Protein AF-A0A6I1ZQB8-F1 (afdb_monomer)

Structure (mmCIF, N/CA/C/O backbone):
data_AF-A0A6I1ZQB8-F1
#
_entry.id   AF-A0A6I1ZQB8-F1
#
loop_
_atom_site.group_PDB
_atom_site.id
_atom_site.type_symbol
_atom_site.label_atom_id
_atom_site.label_alt_id
_atom_site.label_comp_id
_atom_site.label_asym_id
_atom_site.label_entity_id
_atom_site.label_seq_id
_atom_site.pdbx_PDB_ins_code
_atom_site.Cartn_x
_atom_site.Cartn_y
_atom_site.Cartn_z
_atom_site.occupancy
_atom_site.B_iso_or_equiv
_atom_site.auth_seq_id
_atom_site.auth_comp_id
_atom_site.auth_asym_id
_atom_site.auth_atom_id
_atom_site.pdbx_PDB_model_num
ATOM 1 N N . MET A 1 1 ? -23.783 12.555 4.089 1.00 50.03 1 MET A N 1
ATOM 2 C CA . MET A 1 1 ? -23.706 11.106 3.809 1.00 50.03 1 MET A CA 1
ATOM 3 C C . MET A 1 1 ? -23.003 10.448 4.980 1.00 50.03 1 MET A C 1
ATOM 5 O O . MET A 1 1 ? -21.869 10.821 5.247 1.00 50.03 1 MET A O 1
ATOM 9 N N . MET A 1 2 ? -23.661 9.538 5.702 1.00 48.59 2 MET A N 1
ATOM 10 C CA . MET A 1 2 ? -22.934 8.595 6.562 1.00 48.59 2 MET A CA 1
ATOM 11 C C . MET A 1 2 ? -22.179 7.643 5.632 1.00 48.59 2 MET A C 1
ATOM 13 O O . MET A 1 2 ? -22.779 7.113 4.697 1.00 48.59 2 MET A O 1
ATOM 17 N N . SER A 1 3 ? -20.867 7.490 5.819 1.00 64.81 3 SER A N 1
ATOM 18 C CA . SER A 1 3 ? -20.113 6.469 5.092 1.00 64.81 3 SER A CA 1
ATOM 19 C C . SER A 1 3 ? -20.641 5.093 5.508 1.00 64.81 3 SER A C 1
ATOM 21 O O . SER A 1 3 ? -20.951 4.891 6.682 1.00 64.81 3 SER A O 1
ATOM 23 N N . ALA A 1 4 ? -20.755 4.150 4.566 1.00 63.19 4 ALA A N 1
ATOM 24 C CA . ALA A 1 4 ? -21.190 2.777 4.861 1.00 63.19 4 ALA A CA 1
ATOM 25 C C . ALA A 1 4 ? -20.369 2.144 6.007 1.00 63.19 4 ALA A C 1
ATOM 27 O O . ALA A 1 4 ? -20.911 1.449 6.856 1.00 63.19 4 ALA A O 1
ATOM 28 N N . ILE A 1 5 ? -19.091 2.530 6.101 1.00 62.12 5 ILE A N 1
ATOM 29 C CA . ILE A 1 5 ? -18.156 2.200 7.184 1.00 62.12 5 ILE A CA 1
ATOM 30 C C . ILE A 1 5 ? -18.746 2.513 8.573 1.00 62.12 5 ILE A C 1
ATOM 32 O O . ILE A 1 5 ? -18.720 1.668 9.462 1.00 62.12 5 ILE A O 1
ATOM 36 N N . GLY A 1 6 ? -19.332 3.702 8.757 1.00 60.91 6 GLY A N 1
ATOM 37 C CA . GLY A 1 6 ? -19.892 4.118 10.046 1.00 60.91 6 GLY A CA 1
ATOM 38 C C . GLY A 1 6 ? -21.186 3.395 10.435 1.00 60.91 6 GLY A C 1
ATOM 39 O O . GLY A 1 6 ? -21.481 3.289 11.621 1.00 60.91 6 GLY A O 1
ATOM 40 N N . ALA A 1 7 ? -21.954 2.889 9.464 1.00 72.25 7 ALA A N 1
ATOM 41 C CA . ALA A 1 7 ? -23.200 2.163 9.723 1.00 72.25 7 ALA A CA 1
ATOM 42 C C . ALA A 1 7 ? -22.957 0.708 10.162 1.00 72.25 7 ALA A C 1
ATOM 44 O O . ALA A 1 7 ? -23.758 0.151 10.907 1.00 72.25 7 ALA A O 1
ATOM 45 N N . GLU A 1 8 ? -21.841 0.116 9.735 1.00 77.38 8 GLU A N 1
ATOM 46 C CA . GLU A 1 8 ? -21.480 -1.278 10.020 1.00 77.38 8 GLU A CA 1
ATOM 47 C C . GLU A 1 8 ? -20.521 -1.427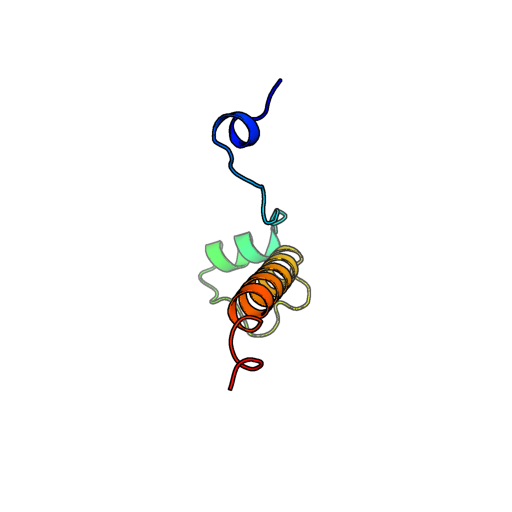 11.215 1.00 77.38 8 GLU A C 1
ATOM 49 O O . GLU A 1 8 ? -20.062 -2.527 11.514 1.00 77.38 8 GLU A O 1
ATOM 54 N N . GLY A 1 9 ? -20.203 -0.331 11.917 1.00 82.44 9 GLY A N 1
ATOM 55 C CA . GLY A 1 9 ? -19.235 -0.347 13.021 1.00 82.44 9 GLY A CA 1
ATOM 56 C C . GLY A 1 9 ? -17.800 -0.631 12.565 1.00 82.44 9 GLY A C 1
ATOM 57 O O . GLY A 1 9 ? -16.962 -1.034 13.371 1.00 82.44 9 GLY A O 1
ATOM 58 N N . LEU A 1 10 ? -17.515 -0.429 11.279 1.00 82.00 10 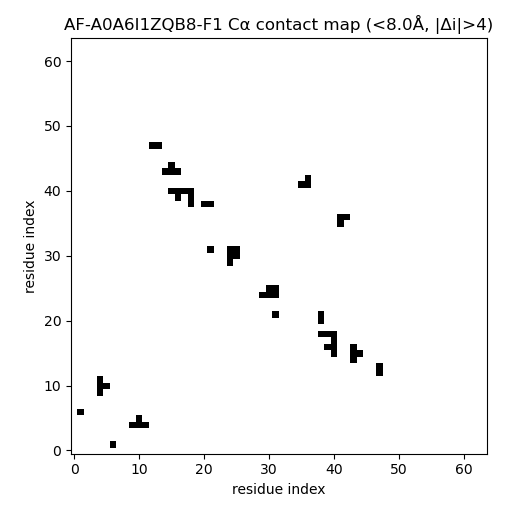LEU A N 1
ATOM 59 C CA . LEU A 1 10 ? -16.189 -0.605 10.709 1.00 82.00 10 LEU A CA 1
ATOM 60 C C . LEU A 1 10 ? -15.365 0.667 10.920 1.00 82.00 10 LEU A C 1
ATOM 62 O O . LEU A 1 10 ? -15.889 1.781 10.953 1.00 82.00 10 LEU A O 1
ATOM 66 N N . SER A 1 11 ? -14.051 0.506 11.041 1.00 81.06 11 SER A N 1
ATOM 67 C CA . SER A 1 11 ? -13.106 1.617 11.078 1.00 81.06 11 SER A CA 1
ATOM 68 C C . SER A 1 11 ? -12.145 1.521 9.901 1.00 81.06 11 SER A C 1
ATOM 70 O O . SER A 1 11 ? -11.694 0.444 9.512 1.00 81.06 11 SER A O 1
ATOM 72 N N . LEU A 1 12 ? -11.843 2.673 9.303 1.00 83.88 12 LEU A N 1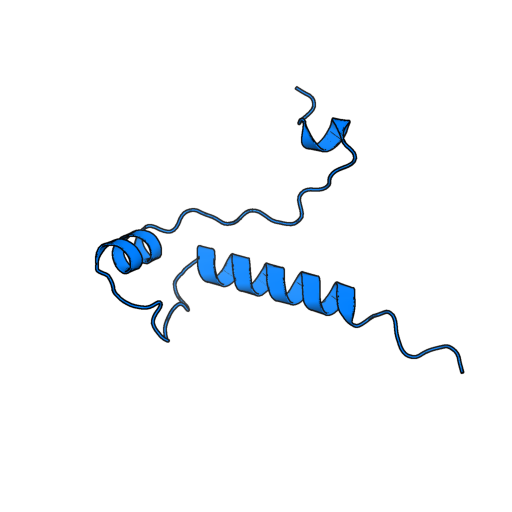
ATOM 73 C CA . LEU A 1 12 ? -10.808 2.756 8.284 1.00 83.88 12 LEU A CA 1
ATOM 74 C C . LEU A 1 12 ? -9.439 2.656 8.964 1.00 83.88 12 LEU A C 1
ATOM 76 O O . LEU A 1 12 ? -9.110 3.492 9.804 1.00 83.88 12 LEU A O 1
ATOM 80 N N . VAL A 1 13 ? -8.645 1.655 8.583 1.00 83.50 13 VAL A N 1
ATOM 81 C CA . VAL A 1 13 ? -7.309 1.427 9.156 1.00 83.50 13 VAL A CA 1
ATOM 82 C C . VAL A 1 13 ? -6.248 2.277 8.451 1.00 83.50 13 VAL A C 1
ATOM 84 O O . VAL A 1 13 ? 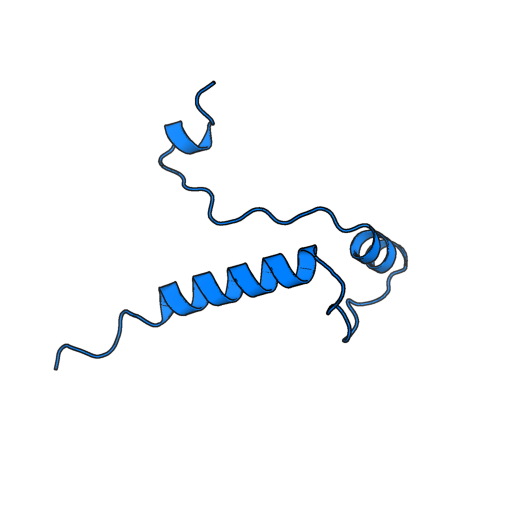-5.455 2.957 9.102 1.00 83.50 13 VAL A O 1
ATOM 87 N N . CYS A 1 14 ? -6.239 2.276 7.117 1.00 88.19 14 CYS A N 1
ATOM 88 C CA . CYS A 1 14 ? -5.387 3.143 6.309 1.00 88.19 14 CYS A CA 1
ATOM 89 C C . CYS A 1 14 ? -5.969 3.331 4.901 1.00 88.19 14 CYS A C 1
ATOM 91 O O . CYS A 1 14 ? -6.898 2.629 4.500 1.00 88.19 14 CYS A O 1
ATOM 93 N N . SER A 1 15 ? -5.380 4.264 4.155 1.00 91.50 15 SER A N 1
ATOM 94 C CA . SER A 1 15 ? -5.592 4.425 2.718 1.00 91.50 15 SER A CA 1
ATOM 95 C C . SER A 1 15 ? -4.251 4.271 2.013 1.00 91.50 15 SER A C 1
ATOM 97 O O . SER A 1 15 ? -3.267 4.870 2.442 1.00 91.50 15 SER A O 1
ATOM 99 N N . ILE A 1 16 ? -4.222 3.502 0.927 1.00 94.44 16 ILE A N 1
ATOM 100 C CA . ILE A 1 16 ? -3.031 3.323 0.092 1.00 94.44 16 ILE A CA 1
ATOM 101 C C . ILE A 1 16 ? -3.184 4.238 -1.134 1.00 94.44 16 ILE A C 1
ATOM 103 O O . ILE A 1 16 ? -4.211 4.151 -1.815 1.00 94.44 16 ILE A O 1
ATOM 107 N N . PRO A 1 17 ? -2.231 5.147 -1.408 1.00 94.75 17 PRO A N 1
ATOM 108 C CA . PRO A 1 17 ? -2.294 6.013 -2.581 1.00 94.75 17 PRO A CA 1
ATOM 109 C C . PRO A 1 17 ? -2.090 5.214 -3.876 1.00 94.75 17 PRO A C 1
ATOM 111 O O . PRO A 1 17 ? -1.470 4.154 -3.876 1.00 94.75 17 PRO A O 1
ATOM 114 N N . ALA A 1 18 ? -2.586 5.746 -4.995 1.00 94.00 18 ALA A N 1
ATOM 115 C CA . ALA A 1 18 ? -2.258 5.205 -6.311 1.00 94.00 18 ALA A CA 1
ATOM 116 C C . ALA A 1 18 ? -0.763 5.403 -6.620 1.00 94.00 18 ALA A C 1
ATOM 118 O O . ALA A 1 18 ? -0.186 6.432 -6.266 1.00 94.00 18 ALA A O 1
ATOM 119 N N . ASP A 1 19 ? -0.160 4.435 -7.311 1.00 92.69 19 ASP A N 1
ATOM 120 C CA . ASP A 1 19 ? 1.247 4.474 -7.707 1.00 92.69 19 ASP A CA 1
ATOM 121 C C . ASP A 1 19 ? 1.420 3.956 -9.141 1.00 92.69 19 ASP A C 1
ATOM 123 O O . ASP A 1 19 ? 1.383 2.757 -9.423 1.00 92.69 19 ASP A O 1
ATOM 127 N N . GLU A 1 20 ? 1.605 4.896 -10.066 1.00 91.69 20 GLU A N 1
ATOM 128 C CA . GLU A 1 20 ? 1.802 4.614 -11.491 1.00 91.69 20 GLU A CA 1
ATOM 129 C C . GLU A 1 20 ? 3.117 3.874 -11.774 1.00 91.69 20 GLU A C 1
ATOM 131 O O . GLU A 1 20 ? 3.248 3.208 -12.804 1.00 91.69 20 GLU A O 1
ATOM 136 N N . GLY A 1 21 ? 4.110 3.992 -10.888 1.00 88.06 21 GLY A N 1
ATOM 137 C CA . GLY A 1 21 ? 5.364 3.253 -10.989 1.00 88.06 21 GLY A CA 1
ATOM 138 C C . GLY A 1 21 ? 5.129 1.765 -10.764 1.00 88.06 21 GLY A C 1
ATOM 139 O O . GLY A 1 21 ? 5.545 0.949 -11.590 1.00 88.06 21 GLY A O 1
ATOM 140 N N . LEU A 1 22 ? 4.396 1.421 -9.701 1.00 88.75 22 LEU A N 1
ATOM 141 C CA . LEU A 1 22 ? 3.992 0.039 -9.420 1.00 88.75 22 LEU A CA 1
ATOM 142 C C . LEU A 1 22 ? 3.109 -0.536 -10.531 1.00 88.75 22 LEU A C 1
ATOM 144 O O . LEU A 1 22 ? 3.341 -1.663 -10.964 1.00 88.75 22 LEU A O 1
ATOM 148 N N . LEU A 1 23 ? 2.151 0.243 -11.044 1.00 89.00 23 LEU A N 1
ATOM 149 C CA . LEU A 1 23 ? 1.288 -0.199 -12.144 1.00 89.00 23 LEU A CA 1
ATOM 150 C C . LEU A 1 23 ? 2.096 -0.565 -13.399 1.00 89.00 23 LEU A C 1
ATOM 152 O O . LEU A 1 23 ? 1.842 -1.587 -14.032 1.00 89.00 23 LEU A O 1
ATOM 156 N N . LYS A 1 24 ? 3.098 0.243 -13.757 1.00 89.56 24 LYS A N 1
ATOM 157 C CA . LYS A 1 24 ? 3.979 -0.045 -14.902 1.00 89.56 24 LYS A CA 1
ATOM 158 C C . LYS A 1 24 ? 4.873 -1.260 -14.659 1.00 89.56 24 LYS A C 1
ATOM 160 O O . LYS A 1 24 ? 5.135 -2.012 -15.598 1.00 89.56 24 LYS A O 1
ATOM 165 N N . MET A 1 25 ? 5.354 -1.457 -13.430 1.00 86.94 25 MET A N 1
ATOM 166 C CA . MET A 1 25 ? 6.125 -2.652 -13.069 1.00 86.94 25 MET A CA 1
ATOM 167 C C . MET A 1 25 ? 5.288 -3.923 -13.257 1.00 86.94 25 MET A C 1
ATOM 169 O O . MET A 1 25 ? 5.740 -4.841 -13.939 1.00 86.94 25 MET A O 1
ATOM 173 N N . ASP A 1 26 ? 4.043 -3.924 -12.778 1.00 88.25 26 ASP A N 1
ATOM 174 C CA . ASP A 1 26 ? 3.100 -5.033 -12.972 1.00 88.25 26 ASP A CA 1
ATOM 175 C C . ASP A 1 26 ? 2.841 -5.310 -14.463 1.00 88.25 26 ASP A C 1
ATOM 177 O O . ASP A 1 26 ? 3.047 -6.422 -14.953 1.00 88.25 26 ASP A O 1
ATOM 181 N N . GLN A 1 27 ? 2.513 -4.267 -15.230 1.00 90.38 27 GLN A N 1
ATOM 182 C CA . GLN A 1 27 ? 2.245 -4.379 -16.669 1.00 90.38 27 GLN A CA 1
ATOM 183 C C . GLN A 1 27 ? 3.448 -4.856 -17.489 1.00 90.38 27 GLN A C 1
ATOM 185 O O . GLN A 1 27 ? 3.274 -5.446 -18.556 1.00 90.38 27 GLN A O 1
ATOM 190 N N . SER A 1 28 ? 4.667 -4.591 -17.021 1.00 89.62 28 SER A N 1
ATOM 191 C CA . SER A 1 28 ? 5.896 -5.043 -17.681 1.00 89.62 28 SER A CA 1
ATOM 192 C C . SER A 1 28 ? 6.325 -6.451 -17.262 1.00 89.62 28 SER A C 1
ATOM 194 O O . SER A 1 28 ? 7.330 -6.948 -17.772 1.00 89.62 28 SER A O 1
ATOM 196 N N . GLY A 1 29 ? 5.582 -7.111 -16.364 1.00 87.69 29 GLY A N 1
ATOM 197 C CA . GLY A 1 29 ? 5.951 -8.414 -15.809 1.00 87.69 29 GLY A CA 1
ATOM 198 C C . GLY A 1 29 ? 7.227 -8.360 -14.968 1.00 87.69 29 GLY A C 1
ATOM 199 O O . GLY A 1 29 ? 7.847 -9.396 -14.717 1.00 87.69 29 GLY A O 1
ATOM 200 N N . MET A 1 30 ? 7.644 -7.159 -14.560 1.00 80.81 30 MET A N 1
ATOM 201 C CA . MET A 1 30 ? 8.779 -6.980 -13.674 1.00 80.81 30 MET A CA 1
ATOM 202 C C . MET A 1 30 ? 8.334 -7.378 -12.268 1.00 80.81 30 MET A C 1
ATOM 204 O O . MET A 1 30 ? 7.367 -6.809 -11.756 1.00 80.81 30 MET A O 1
ATOM 208 N N . PRO A 1 31 ? 9.014 -8.335 -11.616 1.00 78.19 31 PRO A N 1
ATOM 209 C CA . PRO A 1 31 ? 8.754 -8.588 -10.211 1.00 78.19 31 PRO A CA 1
ATOM 210 C C . PRO A 1 31 ? 8.982 -7.294 -9.429 1.00 78.19 31 PRO A C 1
ATOM 212 O O . PRO A 1 31 ? 9.865 -6.506 -9.781 1.00 78.19 31 PRO A O 1
ATOM 215 N N . LEU A 1 32 ? 8.195 -7.094 -8.369 1.00 74.56 32 LEU A N 1
ATOM 216 C CA . LEU A 1 32 ? 8.420 -6.024 -7.401 1.00 74.56 32 LEU A CA 1
ATOM 217 C C . LEU A 1 32 ? 9.891 -6.076 -6.966 1.00 74.56 32 LEU A C 1
ATOM 219 O O . LEU A 1 32 ? 10.333 -7.035 -6.332 1.00 74.56 32 LEU A O 1
ATOM 223 N N . GLY A 1 33 ? 10.664 -5.103 -7.449 1.00 67.12 33 GLY A N 1
ATOM 224 C CA . GLY A 1 33 ? 12.112 -5.084 -7.306 1.00 67.12 33 GLY A CA 1
ATOM 225 C C . GLY A 1 33 ? 12.545 -4.763 -5.873 1.00 67.12 33 GLY A C 1
ATOM 226 O O . GLY A 1 33 ? 11.722 -4.385 -5.045 1.00 67.12 33 GLY A O 1
ATOM 227 N N . PRO A 1 34 ? 13.847 -4.876 -5.567 1.00 65.44 34 PRO A N 1
ATOM 228 C CA . PRO A 1 34 ? 14.368 -4.610 -4.227 1.00 65.44 34 PRO A CA 1
ATOM 229 C C . PRO A 1 34 ? 14.353 -3.123 -3.835 1.00 65.44 34 PRO A C 1
ATOM 231 O O . PRO A 1 34 ? 14.448 -2.819 -2.651 1.00 65.44 34 PRO A O 1
ATOM 234 N N . ASP A 1 35 ? 14.245 -2.199 -4.797 1.00 72.94 35 ASP A N 1
ATOM 235 C CA . ASP A 1 35 ? 14.208 -0.758 -4.531 1.00 72.94 35 ASP A CA 1
ATOM 236 C C . ASP A 1 35 ? 12.820 -0.174 -4.820 1.00 72.94 35 ASP A C 1
ATOM 238 O O . ASP A 1 35 ? 12.522 0.295 -5.918 1.00 72.94 35 ASP A O 1
ATOM 242 N N . LEU A 1 36 ? 11.960 -0.236 -3.804 1.00 79.56 36 LEU A N 1
ATOM 243 C CA . LEU A 1 36 ? 10.630 0.384 -3.781 1.00 79.56 36 LEU A CA 1
ATOM 244 C C . LEU A 1 36 ? 10.595 1.603 -2.852 1.00 79.56 36 LEU A C 1
ATOM 246 O O . LE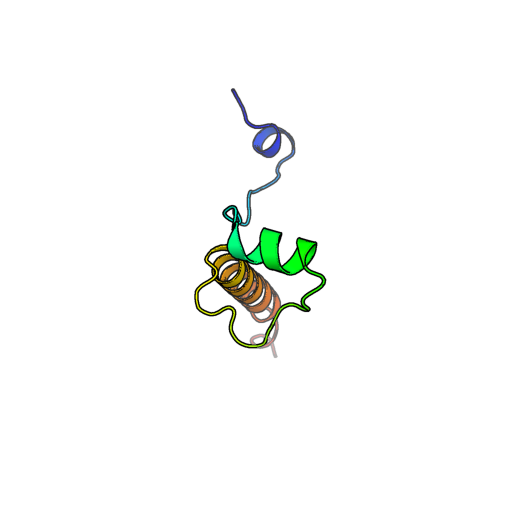U A 1 36 ? 9.523 2.103 -2.523 1.00 79.56 36 LEU A O 1
ATOM 250 N N . SER A 1 37 ? 11.768 2.112 -2.462 1.00 78.62 37 SER A N 1
ATOM 251 C CA . SER A 1 37 ? 11.921 3.218 -1.507 1.00 78.62 37 SER A CA 1
ATOM 252 C C . SER A 1 37 ? 11.285 4.533 -1.977 1.00 78.62 37 SER A C 1
ATOM 254 O O . SER A 1 37 ? 10.972 5.403 -1.170 1.00 78.62 37 SER A O 1
ATOM 256 N N . SER A 1 38 ? 11.063 4.675 -3.287 1.00 84.75 38 SER A N 1
ATOM 257 C CA . SER A 1 38 ? 10.387 5.828 -3.892 1.00 84.75 38 SER A CA 1
ATOM 258 C C . SER A 1 38 ? 8.874 5.646 -4.062 1.00 84.75 38 SER A C 1
ATOM 260 O O . SER A 1 38 ? 8.181 6.608 -4.401 1.00 84.75 38 SER A O 1
ATOM 262 N N . SER A 1 39 ? 8.346 4.440 -3.829 1.00 90.62 39 SER A N 1
ATOM 263 C CA . SER A 1 39 ? 6.924 4.144 -3.991 1.00 90.62 39 SER A CA 1
ATOM 264 C C . SER A 1 39 ? 6.134 4.589 -2.762 1.00 90.62 39 SER A C 1
ATOM 266 O O . SER A 1 39 ? 6.249 4.029 -1.671 1.00 90.62 39 SER A O 1
ATOM 268 N N . VAL A 1 40 ? 5.263 5.579 -2.956 1.00 91.75 40 VAL A N 1
ATOM 269 C CA . VAL A 1 40 ? 4.377 6.079 -1.892 1.00 91.75 40 VAL A CA 1
ATOM 270 C C . VAL A 1 40 ? 3.351 5.033 -1.463 1.00 91.75 40 VAL A C 1
ATOM 272 O O . VAL A 1 40 ? 2.948 5.005 -0.300 1.00 91.75 40 VAL A O 1
ATOM 275 N N . ALA A 1 41 ? 2.941 4.153 -2.381 1.00 93.06 41 ALA A N 1
ATOM 276 C CA . ALA A 1 41 ? 2.068 3.032 -2.058 1.00 93.06 41 ALA A CA 1
ATOM 277 C C . ALA A 1 41 ? 2.803 1.981 -1.222 1.00 93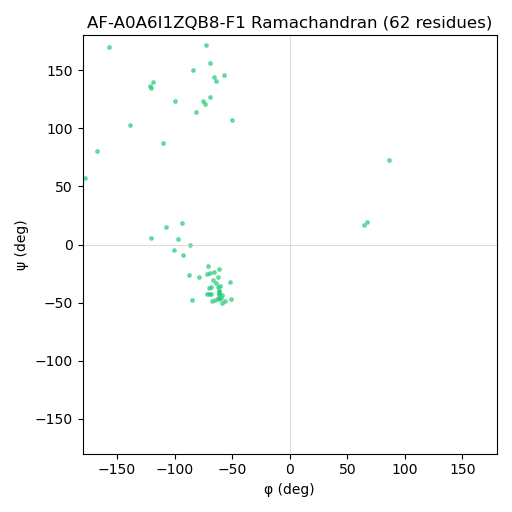.06 41 ALA A C 1
ATOM 279 O O . ALA A 1 41 ? 2.248 1.501 -0.235 1.00 93.06 41 ALA A O 1
ATOM 280 N N . TYR A 1 42 ? 4.055 1.672 -1.569 1.00 90.25 42 TYR A N 1
ATOM 281 C CA . TYR A 1 42 ? 4.871 0.734 -0.806 1.00 90.25 42 TYR A CA 1
ATOM 282 C C . TYR A 1 42 ? 5.116 1.229 0.624 1.00 90.25 42 TYR A C 1
ATOM 284 O O . TYR A 1 42 ? 4.873 0.485 1.574 1.00 90.25 42 TYR A O 1
ATOM 292 N N . GLN A 1 43 ? 5.477 2.505 0.799 1.00 90.12 43 GLN A N 1
ATOM 293 C CA . GLN A 1 43 ? 5.669 3.079 2.134 1.00 90.12 43 GLN A CA 1
ATOM 294 C C . GLN A 1 43 ? 4.380 3.054 2.971 1.00 90.12 43 GLN A C 1
ATOM 296 O O . GLN A 1 43 ? 4.410 2.724 4.154 1.00 90.12 43 GLN A O 1
ATOM 301 N N . ALA A 1 44 ? 3.224 3.343 2.361 1.00 92.50 44 ALA A N 1
ATOM 302 C CA . ALA A 1 44 ? 1.937 3.281 3.055 1.00 92.50 44 ALA A CA 1
ATOM 303 C C . ALA A 1 44 ? 1.575 1.854 3.511 1.00 92.50 44 ALA A C 1
ATOM 305 O O . ALA A 1 44 ? 0.928 1.679 4.548 1.00 92.50 44 ALA A O 1
ATOM 306 N N . VAL A 1 45 ? 1.984 0.836 2.747 1.00 91.19 45 VAL A N 1
ATOM 307 C CA . VAL A 1 45 ? 1.828 -0.574 3.126 1.00 91.19 45 VAL A CA 1
ATOM 308 C C . VAL A 1 45 ? 2.789 -0.946 4.254 1.00 91.19 45 VAL A C 1
ATOM 310 O O . VAL A 1 45 ? 2.348 -1.590 5.203 1.00 91.19 45 VAL A O 1
ATOM 313 N N . GLU A 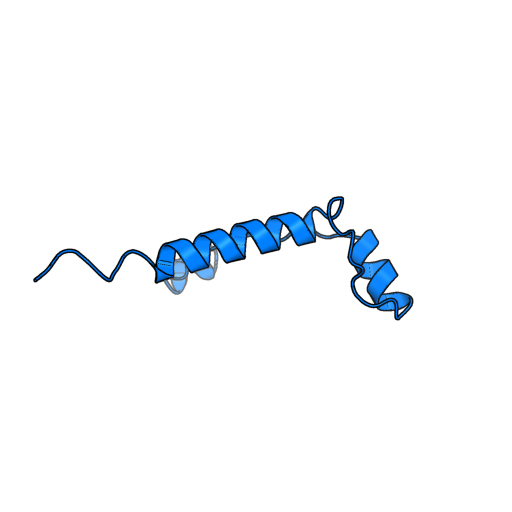1 46 ? 4.053 -0.516 4.220 1.00 88.81 46 GLU A N 1
ATOM 314 C CA . GLU A 1 46 ? 4.977 -0.720 5.349 1.00 88.81 46 GLU A CA 1
ATOM 315 C C . GLU A 1 46 ? 4.426 -0.125 6.649 1.00 88.81 46 GLU A C 1
ATOM 317 O O . GLU A 1 46 ? 4.350 -0.819 7.665 1.00 88.81 46 GLU A O 1
ATOM 322 N N . ASP A 1 47 ? 3.955 1.121 6.609 1.00 89.19 47 ASP A N 1
ATOM 323 C CA . ASP A 1 47 ? 3.376 1.792 7.774 1.00 89.19 47 ASP A CA 1
ATOM 324 C C . ASP A 1 47 ? 2.143 1.046 8.311 1.00 89.19 47 ASP A C 1
ATOM 326 O O . ASP A 1 47 ? 1.909 1.000 9.524 1.00 89.19 47 ASP A O 1
ATOM 330 N N . LEU A 1 48 ? 1.333 0.459 7.422 1.00 91.69 48 LEU A N 1
ATOM 331 C CA . LEU A 1 48 ? 0.214 -0.402 7.805 1.00 91.69 48 LEU A CA 1
ATOM 332 C C . LEU A 1 48 ? 0.708 -1.669 8.509 1.00 91.69 48 LEU A C 1
ATOM 334 O O . LEU A 1 48 ? 0.173 -2.017 9.562 1.00 91.69 48 LEU A O 1
ATOM 338 N N . MET A 1 49 ? 1.707 -2.349 7.949 1.00 88.31 49 MET A N 1
ATOM 339 C CA . MET A 1 49 ? 2.247 -3.585 8.520 1.00 88.31 49 MET A CA 1
ATOM 340 C C . MET A 1 49 ? 2.828 -3.339 9.913 1.00 88.31 49 MET A C 1
ATOM 342 O O . MET A 1 49 ? 2.518 -4.088 10.834 1.00 88.31 49 MET A O 1
ATOM 346 N N . ILE A 1 50 ? 3.559 -2.237 10.104 1.00 87.06 50 ILE A N 1
ATOM 347 C CA . ILE A 1 50 ? 4.067 -1.820 11.420 1.00 87.06 50 ILE A CA 1
ATOM 348 C C . ILE A 1 50 ? 2.913 -1.594 12.406 1.00 87.06 50 ILE A C 1
ATOM 350 O O . ILE A 1 50 ? 2.958 -2.074 13.537 1.00 87.06 50 ILE A O 1
ATOM 354 N N . LYS A 1 51 ? 1.844 -0.898 11.996 1.00 84.94 51 LYS A N 1
ATOM 355 C CA . LYS A 1 51 ? 0.669 -0.673 12.862 1.00 84.94 51 LYS A CA 1
ATOM 356 C C . LYS A 1 51 ? -0.010 -1.977 13.276 1.00 84.94 51 LYS A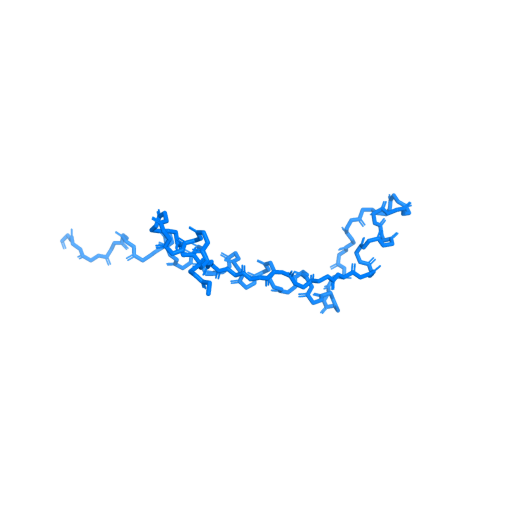 C 1
ATOM 358 O O . LYS A 1 51 ? -0.443 -2.093 14.422 1.00 84.94 51 LYS A O 1
ATOM 363 N N . LEU A 1 52 ? -0.121 -2.935 12.359 1.00 84.56 52 LEU A N 1
ATOM 364 C CA . LEU A 1 52 ? -0.709 -4.244 12.639 1.00 84.56 52 LEU A CA 1
ATOM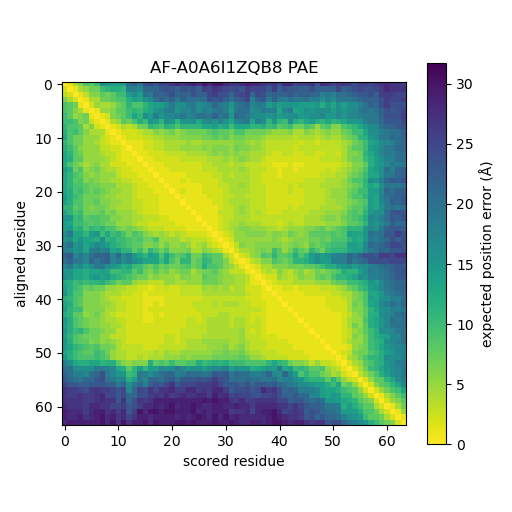 365 C C . LEU A 1 52 ? 0.194 -5.092 13.547 1.00 84.56 52 LEU A C 1
ATOM 367 O O . LEU A 1 52 ? -0.318 -5.762 14.442 1.00 84.56 52 LEU A O 1
ATOM 371 N N . ASP A 1 53 ? 1.513 -5.013 13.377 1.00 81.44 53 ASP A N 1
ATOM 372 C CA . ASP A 1 53 ? 2.489 -5.729 14.206 1.00 81.44 53 ASP A CA 1
ATOM 373 C C . ASP A 1 53 ? 2.528 -5.195 15.651 1.00 81.44 53 ASP A C 1
ATOM 375 O O . ASP A 1 53 ? 2.466 -5.961 16.617 1.00 81.44 53 ASP A O 1
ATOM 379 N N . VAL A 1 54 ? 2.487 -3.869 15.830 1.00 61.84 54 VAL A N 1
ATOM 380 C CA . VAL A 1 54 ? 2.357 -3.225 17.155 1.00 61.84 54 VAL A CA 1
ATOM 381 C C . VAL A 1 54 ? 1.036 -3.602 17.838 1.00 61.84 54 VAL A C 1
ATOM 383 O O . VAL A 1 54 ? 0.997 -3.816 19.054 1.00 61.84 54 VAL A O 1
ATOM 386 N N . ALA A 1 55 ? -0.051 -3.732 17.069 1.00 58.19 55 ALA A N 1
ATOM 387 C CA . ALA A 1 55 ? -1.341 -4.190 17.583 1.00 58.19 55 ALA A CA 1
ATOM 388 C C . ALA A 1 55 ? -1.337 -5.680 17.990 1.00 58.19 55 ALA A C 1
ATOM 390 O O . ALA A 1 55 ? -2.137 -6.073 18.842 1.00 58.19 55 ALA A O 1
ATOM 391 N N . GLY A 1 56 ? -0.437 -6.493 17.423 1.00 57.56 56 GLY A N 1
ATOM 392 C CA . GLY A 1 56 ? -0.267 -7.915 17.738 1.00 57.56 56 GLY A CA 1
ATOM 393 C C . GLY A 1 56 ? 0.682 -8.211 18.907 1.00 57.56 56 GLY A C 1
ATOM 394 O O . GLY A 1 56 ? 0.507 -9.220 19.585 1.00 57.56 56 GLY A O 1
ATOM 395 N N . THR A 1 57 ? 1.646 -7.333 19.198 1.00 54.53 57 THR A N 1
ATOM 396 C CA . THR A 1 57 ? 2.740 -7.594 20.162 1.00 54.53 57 THR A CA 1
ATOM 397 C C . THR A 1 57 ? 2.555 -6.981 21.557 1.00 54.53 57 THR A C 1
ATOM 399 O O . THR A 1 57 ? 3.322 -7.289 22.464 1.00 54.53 57 THR A O 1
ATOM 402 N N . SER A 1 58 ? 1.510 -6.183 21.801 1.00 51.03 58 SER A N 1
ATOM 403 C CA . SER A 1 58 ? 1.290 -5.523 23.109 1.00 51.03 58 SER A CA 1
ATOM 404 C C . SER A 1 58 ? 0.390 -6.289 24.100 1.00 51.03 58 SER A C 1
ATOM 406 O O . SER A 1 58 ? -0.132 -5.685 25.038 1.00 51.03 58 SER A O 1
ATOM 408 N N . LYS A 1 59 ? 0.164 -7.602 23.923 1.00 53.34 59 LYS A N 1
ATOM 409 C CA . LYS A 1 59 ? -0.712 -8.393 24.821 1.00 53.34 59 LYS A CA 1
ATOM 410 C C . LYS A 1 59 ? -0.078 -9.572 25.551 1.00 53.34 59 LYS A C 1
ATOM 412 O O . LYS A 1 59 ? -0.789 -10.243 26.295 1.00 53.34 59 LYS A O 1
ATOM 417 N N . GLU A 1 60 ? 1.226 -9.778 25.443 1.00 55.34 60 GLU A N 1
ATOM 418 C CA . GLU A 1 60 ? 1.916 -10.750 26.288 1.00 55.34 60 GLU A CA 1
ATOM 419 C C . GLU A 1 60 ? 3.009 -10.043 27.092 1.00 55.34 60 GLU A C 1
ATOM 421 O O . GLU A 1 60 ? 3.751 -9.222 26.566 1.00 55.34 60 GLU A O 1
ATOM 426 N N . ILE A 1 61 ? 3.101 -10.386 28.380 1.00 54.88 61 ILE A N 1
ATOM 427 C CA . ILE A 1 61 ? 4.054 -9.888 29.387 1.00 54.88 61 ILE A CA 1
ATOM 428 C C . ILE A 1 61 ? 3.635 -8.591 30.112 1.00 54.88 61 ILE A C 1
ATOM 430 O O . ILE A 1 61 ? 4.235 -7.529 29.970 1.00 54.88 61 ILE A O 1
ATOM 434 N N . SER A 1 62 ? 2.647 -8.710 31.002 1.00 49.09 62 SER A N 1
ATOM 435 C CA . SER A 1 62 ? 2.766 -8.256 32.404 1.00 49.09 62 SER A CA 1
ATOM 436 C C . SER A 1 62 ? 1.598 -8.826 33.207 1.00 49.09 62 SER A C 1
ATOM 438 O O . SER A 1 62 ? 0.572 -8.181 33.406 1.00 49.09 62 SER A O 1
ATOM 440 N N . GLY A 1 63 ? 1.738 -10.087 33.607 1.00 50.50 63 GLY A N 1
ATOM 441 C CA . GLY A 1 63 ? 0.732 -10.817 34.371 1.00 50.50 63 GLY A CA 1
ATOM 442 C C . GLY A 1 63 ? 1.212 -12.220 34.718 1.00 50.50 63 GLY A C 1
ATOM 443 O O . GLY A 1 63 ? 0.582 -13.193 34.316 1.00 50.50 63 GLY A O 1
ATOM 444 N N . ALA A 1 64 ? 2.352 -12.311 35.399 1.00 40.44 64 ALA A N 1
ATOM 445 C CA . ALA A 1 64 ? 2.794 -13.495 36.127 1.00 40.44 64 ALA A CA 1
ATOM 446 C C . ALA A 1 64 ? 3.406 -13.036 37.453 1.00 40.44 64 ALA A C 1
ATOM 448 O O . ALA A 1 64 ? 4.144 -12.023 37.417 1.00 40.44 64 ALA A O 1
#

Radius of gyration: 17.19 Å; Cα contacts (8 Å, |Δi|>4): 29; chains: 1; bounding box: 38×25×54 Å

Foldseek 3Di:
DPDPCVVVVHDDLFDADDFVVVVVCVVVVNPPDPPCVVPSRVVRVVVSVVVVVVVVPPPDDDDD

Mean predicted aligned error: 10.37 Å

Sequence (64 aa):
MMSAIGAEGLSLVCSIPADEGLLKMDQSGMPLGPDLSSSVAYQAVEDLMIKLDVAGTSKEISGA

pLDDT: mean 77.53, std 15.11, range [40.44, 94.75]

Nearest PDB structures (foldseek):
  7ogr-assembly1_D  TM=4.002E-01  e=8.921E+00  Pseudomonas phage phiKZ

Secondary structure (DSSP, 8-state):
---HHHHTT------PPP-HHHHHHHHTT----S--TT-HHHHHHHHHHHHHHHHHHTTSSS--

Solvent-accessible surface area (backbone atoms only — not comparable to full-atom values): 4304 Å² total; per-residue (Å²): 131,83,54,72,47,68,77,71,76,49,78,87,86,81,79,70,58,89,46,72,68,60,53,51,33,56,76,69,70,46,72,89,63,95,80,50,89,84,37,66,29,53,51,43,48,51,57,48,52,52,55,53,50,56,71,68,61,77,82,72,89,89,87,129